Protein AF-A0A930T2M2-F1 (afdb_monomer_lite)

Foldseek 3Di:
DCPPVVVVVCVVPDFPQDWFAFPPPGDTDQKWWFKDQDQDDDTGTHDPVVCVVRVPPGPGIDTDDMDGRGDDD

Secondary structure (DSSP, 8-state):
--HHHHHHHHHHHS-----EE-TTT--EESEEEEEE-STTPPPEEE-HHHHHHHSTT-TT-EEEEEEE-PPP-

Sequence (73 aa):
MYSAFYLIIHLLTSIIMKTAECARCSQLVSLRYRIQWQKNQSWQLVCPQCWQEVAPDNTFYRYGGTWKGKKNK

pLDDT: mean 81.69, std 17.15, range [50.94, 97.19]

Structure (mmCIF, N/CA/C/O backbone):
data_AF-A0A930T2M2-F1
#
_entry.id   AF-A0A930T2M2-F1
#
loop_
_atom_site.group_PDB
_atom_site.id
_atom_site.type_symbol
_atom_site.label_atom_id
_atom_site.label_alt_id
_atom_site.label_comp_id
_atom_site.label_asym_id
_atom_site.label_entity_id
_atom_site.label_seq_id
_atom_site.pdbx_PDB_ins_code
_atom_site.Cartn_x
_atom_site.Cartn_y
_atom_site.Cartn_z
_atom_site.occupancy
_atom_site.B_iso_or_equiv
_atom_site.auth_seq_id
_atom_site.auth_comp_id
_atom_site.auth_asym_id
_atom_site.auth_atom_id
_atom_site.pdbx_PDB_model_num
ATOM 1 N N . MET A 1 1 ? 30.342 17.375 -31.354 1.00 53.00 1 MET A N 1
ATOM 2 C CA . MET A 1 1 ? 28.905 17.461 -31.713 1.00 53.00 1 MET A CA 1
ATOM 3 C C . MET A 1 1 ? 28.103 16.224 -31.259 1.00 53.00 1 MET A C 1
ATOM 5 O O . MET A 1 1 ? 27.194 15.809 -31.957 1.00 53.00 1 MET A O 1
ATOM 9 N N . TYR A 1 2 ? 28.363 15.661 -30.068 1.00 54.47 2 TYR A N 1
ATOM 10 C CA . TYR A 1 2 ? 27.650 14.467 -29.558 1.00 54.47 2 TYR A CA 1
ATOM 11 C C . TYR A 1 2 ? 26.810 14.742 -28.297 1.00 54.47 2 TYR A C 1
ATOM 13 O O . TYR A 1 2 ? 26.502 13.830 -27.542 1.00 54.47 2 TYR A O 1
ATOM 21 N N . SER A 1 3 ? 26.455 16.003 -28.033 1.00 61.91 3 SER A N 1
ATOM 22 C CA . SER A 1 3 ? 25.901 16.391 -26.725 1.00 61.91 3 SER A CA 1
ATOM 23 C C . SER A 1 3 ? 24.396 16.105 -26.583 1.00 61.91 3 SER A C 1
ATOM 25 O O . SER A 1 3 ? 23.948 15.642 -25.541 1.00 61.91 3 SER A O 1
ATOM 27 N N . ALA A 1 4 ? 23.601 16.282 -27.647 1.00 55.66 4 ALA A N 1
ATOM 28 C CA . ALA A 1 4 ? 22.143 16.114 -27.565 1.00 55.66 4 ALA A CA 1
ATOM 29 C C . ALA A 1 4 ? 21.678 14.646 -27.662 1.00 55.66 4 ALA A C 1
ATOM 31 O O . ALA A 1 4 ? 20.736 14.249 -26.982 1.00 55.66 4 ALA A O 1
ATOM 32 N N . PHE A 1 5 ? 22.362 13.814 -28.457 1.00 58.12 5 PHE A N 1
ATOM 33 C CA . PHE A 1 5 ? 22.002 12.398 -28.626 1.00 58.12 5 PHE A CA 1
ATOM 34 C C . PHE A 1 5 ? 22.299 11.558 -27.371 1.00 58.12 5 PHE A C 1
ATOM 36 O O . PHE A 1 5 ? 21.520 10.675 -27.017 1.00 58.12 5 PHE A O 1
ATOM 43 N N . TYR A 1 6 ? 23.381 11.871 -26.647 1.00 57.44 6 TYR A N 1
ATOM 44 C CA . TYR A 1 6 ? 23.737 11.180 -25.402 1.00 57.44 6 TYR A CA 1
ATOM 45 C C . TYR A 1 6 ? 22.751 11.465 -24.259 1.00 57.44 6 TYR A C 1
ATOM 47 O O . TYR A 1 6 ? 22.435 10.558 -23.492 1.00 57.44 6 TYR A O 1
ATOM 55 N N . LEU A 1 7 ? 22.215 12.688 -24.168 1.00 55.47 7 LEU A N 1
ATOM 56 C CA . LEU A 1 7 ? 21.219 13.063 -23.156 1.00 55.47 7 LEU A CA 1
ATOM 57 C C . LEU A 1 7 ? 19.881 12.326 -23.347 1.00 55.47 7 LEU A C 1
ATOM 59 O O . LEU A 1 7 ? 19.256 11.933 -22.365 1.00 55.47 7 LEU A O 1
ATOM 63 N N . ILE A 1 8 ? 19.478 12.060 -24.594 1.00 55.41 8 ILE A N 1
ATOM 64 C CA . ILE A 1 8 ? 18.250 11.311 -24.908 1.00 55.41 8 ILE A CA 1
ATOM 65 C C . ILE A 1 8 ? 18.423 9.811 -24.599 1.00 55.41 8 ILE A C 1
ATOM 67 O O . ILE A 1 8 ? 17.523 9.182 -24.043 1.00 55.41 8 ILE A O 1
ATOM 71 N N . ILE A 1 9 ? 19.603 9.240 -24.868 1.00 53.12 9 ILE A N 1
ATOM 72 C CA . ILE A 1 9 ? 19.905 7.831 -24.560 1.00 53.12 9 ILE A CA 1
ATOM 73 C C . ILE A 1 9 ? 20.076 7.605 -23.043 1.00 53.12 9 ILE A C 1
ATOM 75 O O . ILE A 1 9 ? 19.625 6.581 -22.528 1.00 53.12 9 ILE A O 1
ATOM 79 N N . HIS A 1 10 ? 20.643 8.553 -22.284 1.00 55.09 10 HIS A N 1
ATOM 80 C CA . HIS A 1 10 ? 20.766 8.448 -20.817 1.00 55.09 10 HIS A CA 1
ATOM 81 C C . HIS A 1 10 ? 19.423 8.532 -20.072 1.00 55.09 10 HIS A C 1
ATOM 83 O O . HIS A 1 10 ? 19.279 7.940 -18.995 1.00 55.09 10 HIS A O 1
ATOM 89 N N . LEU A 1 11 ? 18.433 9.216 -20.657 1.00 53.34 11 LEU A N 1
ATOM 90 C CA . LEU A 1 11 ? 17.065 9.273 -20.136 1.00 53.34 11 LEU A CA 1
ATOM 91 C C . LEU A 1 11 ? 16.332 7.925 -20.277 1.00 53.34 11 LEU A C 1
ATOM 93 O O . LEU A 1 11 ? 15.497 7.590 -19.441 1.00 53.34 11 LEU A O 1
ATOM 97 N N . LEU A 1 12 ? 16.680 7.129 -21.298 1.00 50.94 12 LEU A N 1
ATOM 98 C CA . LEU A 1 12 ? 16.068 5.824 -21.583 1.00 50.94 12 LEU A CA 1
ATOM 99 C C . LEU A 1 12 ? 16.840 4.626 -20.992 1.00 50.94 12 LEU A C 1
ATOM 101 O O . LEU A 1 12 ? 16.270 3.547 -20.849 1.00 50.94 12 LEU A O 1
ATOM 105 N N . THR A 1 13 ? 18.112 4.787 -20.608 1.00 52.88 13 THR A N 1
ATOM 106 C CA . THR A 1 13 ? 18.976 3.672 -20.155 1.00 52.88 13 THR A CA 1
ATOM 107 C C . THR A 1 13 ? 19.081 3.488 -18.636 1.00 52.88 13 THR A C 1
ATOM 109 O O . THR A 1 13 ? 19.641 2.486 -18.189 1.00 52.88 13 THR A O 1
ATOM 112 N N . SER A 1 14 ? 18.535 4.384 -17.807 1.00 55.25 14 SER A N 1
ATOM 113 C CA . SER A 1 14 ? 18.892 4.394 -16.375 1.00 55.25 14 SER A CA 1
ATOM 114 C C . SER A 1 14 ? 17.940 3.673 -15.414 1.00 55.25 14 SER A C 1
ATOM 116 O O . SER A 1 14 ? 18.358 3.393 -14.292 1.00 55.25 14 SER A O 1
ATOM 118 N N . ILE A 1 15 ? 16.695 3.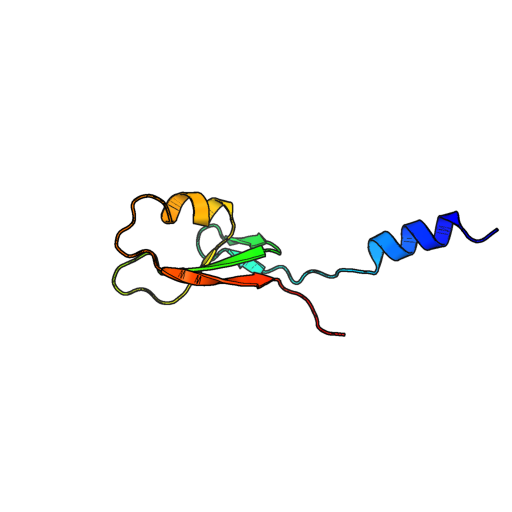326 -15.767 1.00 56.56 15 ILE A N 1
ATOM 119 C CA . ILE A 1 15 ? 15.817 2.623 -14.809 1.00 56.56 15 ILE A CA 1
ATOM 120 C C . ILE A 1 15 ? 14.831 1.682 -15.516 1.00 56.56 15 ILE A C 1
ATOM 122 O O . ILE A 1 15 ? 13.665 2.013 -15.712 1.00 56.56 15 ILE A O 1
ATOM 126 N N . ILE A 1 16 ? 15.254 0.452 -15.827 1.00 60.84 16 ILE A N 1
ATOM 127 C CA . ILE A 1 16 ? 14.292 -0.645 -16.024 1.00 60.84 16 ILE A CA 1
ATOM 128 C C . ILE A 1 16 ? 13.691 -0.955 -14.642 1.00 60.84 16 ILE A C 1
ATOM 130 O O . ILE A 1 16 ? 14.220 -1.778 -13.893 1.00 60.84 16 ILE A O 1
ATOM 134 N N . MET A 1 17 ? 12.629 -0.238 -14.258 1.00 66.06 17 MET A N 1
ATOM 135 C CA . MET A 1 17 ? 11.874 -0.517 -13.035 1.00 66.06 17 MET A CA 1
ATOM 136 C C . MET A 1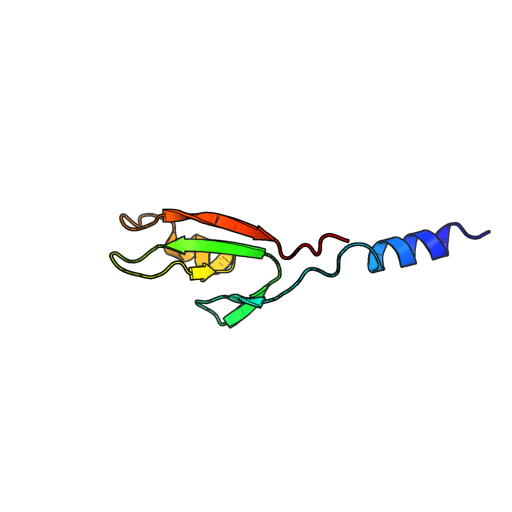 17 ? 11.125 -1.834 -13.218 1.00 66.06 17 MET A C 1
ATOM 138 O O . MET A 1 17 ? 10.302 -1.956 -14.123 1.00 66.06 17 MET A O 1
ATOM 142 N N . LYS A 1 18 ? 11.382 -2.821 -12.355 1.00 81.31 18 LYS A N 1
ATOM 143 C CA . LYS A 1 18 ? 10.604 -4.062 -12.359 1.00 81.31 18 LYS A CA 1
ATOM 144 C C . LYS A 1 18 ? 9.170 -3.741 -11.934 1.00 81.31 18 LYS A C 1
ATOM 146 O O . LYS A 1 18 ? 8.935 -3.402 -10.773 1.00 81.31 18 LYS A O 1
ATOM 151 N N . THR A 1 19 ? 8.235 -3.842 -12.873 1.00 89.62 19 THR A N 1
ATOM 152 C CA . THR A 1 19 ? 6.798 -3.786 -12.602 1.00 89.62 19 THR A CA 1
ATOM 153 C C . THR A 1 19 ? 6.300 -5.151 -12.141 1.00 89.62 19 THR A 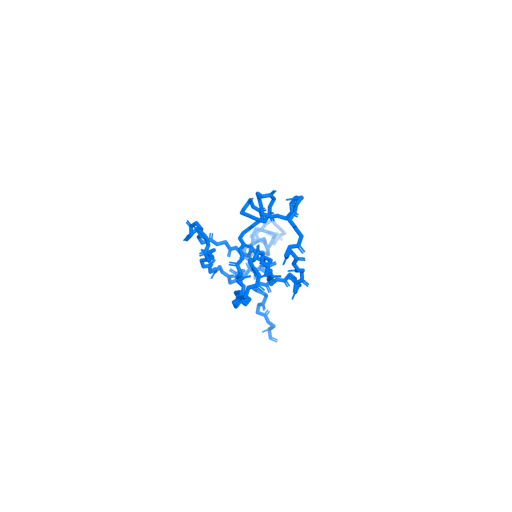C 1
ATOM 155 O O . THR A 1 19 ? 6.879 -6.192 -12.462 1.00 89.62 19 THR A O 1
ATOM 158 N N . ALA A 1 20 ? 5.253 -5.146 -11.326 1.00 91.94 20 ALA A N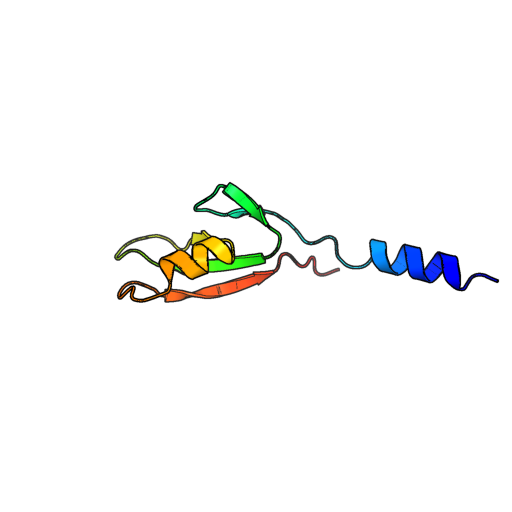 1
ATOM 159 C CA . ALA A 1 20 ? 4.532 -6.342 -10.915 1.00 91.94 20 ALA A CA 1
ATOM 160 C C . ALA A 1 20 ? 3.127 -5.957 -10.440 1.00 91.94 20 ALA A C 1
ATOM 162 O O . ALA A 1 20 ? 2.867 -4.795 -10.122 1.00 91.94 20 ALA A O 1
ATOM 163 N N . GLU A 1 21 ? 2.227 -6.934 -10.401 1.00 95.81 21 GLU A N 1
ATOM 164 C CA . GLU A 1 21 ? 0.815 -6.694 -10.115 1.00 95.81 21 GLU A CA 1
ATOM 165 C C . GLU A 1 21 ? 0.583 -6.262 -8.660 1.00 95.81 21 GLU A C 1
ATOM 167 O O . GLU A 1 21 ? 1.257 -6.707 -7.718 1.00 95.81 21 GLU A O 1
ATOM 172 N N . CYS A 1 22 ? -0.376 -5.358 -8.481 1.00 95.62 22 CYS A N 1
ATOM 173 C CA . CYS A 1 22 ? -0.981 -5.050 -7.196 1.00 95.62 22 CYS A CA 1
ATOM 174 C C . CYS A 1 22 ? -1.845 -6.229 -6.735 1.00 95.62 22 CYS A C 1
ATOM 176 O O . CYS A 1 22 ? -2.719 -6.671 -7.471 1.00 95.62 22 CYS A O 1
ATOM 178 N N . ALA A 1 23 ? -1.685 -6.671 -5.488 1.00 95.88 23 ALA A N 1
ATOM 179 C CA . ALA A 1 23 ? -2.459 -7.785 -4.938 1.00 95.88 23 ALA A CA 1
ATOM 180 C C . ALA A 1 23 ? -3.977 -7.519 -4.822 1.00 95.88 23 ALA A C 1
ATOM 182 O O . ALA A 1 23 ? -4.734 -8.464 -4.630 1.00 95.88 23 ALA A O 1
ATOM 183 N N . ARG A 1 24 ? -4.427 -6.254 -4.907 1.00 95.00 24 ARG A N 1
ATOM 184 C CA . ARG A 1 24 ? -5.841 -5.866 -4.733 1.00 95.00 24 ARG A CA 1
ATOM 185 C C . ARG A 1 24 ? -6.553 -5.493 -6.035 1.00 95.00 24 ARG A C 1
ATOM 187 O O . ARG A 1 24 ? -7.716 -5.836 -6.190 1.00 95.00 24 ARG A O 1
ATOM 194 N N . CYS A 1 25 ? -5.884 -4.787 -6.947 1.00 96.62 25 CYS A N 1
ATOM 195 C CA . CYS A 1 25 ? -6.485 -4.324 -8.208 1.00 96.62 25 CYS A CA 1
ATOM 196 C C . CYS A 1 25 ? -5.837 -4.918 -9.468 1.00 96.62 25 CYS A C 1
ATOM 198 O O . CYS A 1 25 ? -6.189 -4.519 -10.576 1.00 96.62 25 CYS A O 1
ATOM 200 N N . SER A 1 26 ? -4.845 -5.801 -9.308 1.00 97.12 26 SER A N 1
ATOM 201 C CA . SER A 1 26 ? -4.099 -6.464 -10.389 1.00 97.12 26 SER A CA 1
ATOM 202 C C . SER A 1 26 ? -3.389 -5.533 -11.382 1.00 97.12 26 SER A C 1
ATOM 204 O O . SER A 1 26 ? -2.821 -5.990 -12.366 1.00 97.12 26 SER A O 1
ATOM 206 N N . GLN A 1 27 ? -3.341 -4.223 -11.119 1.00 95.56 27 GLN A N 1
ATOM 207 C CA . GLN A 1 27 ? -2.618 -3.270 -11.961 1.00 95.56 27 GLN A CA 1
ATOM 208 C C . GLN A 1 27 ? -1.106 -3.496 -11.871 1.00 95.56 27 GLN A C 1
ATOM 210 O O . GLN A 1 27 ? -0.554 -3.621 -10.772 1.00 95.56 27 GLN A O 1
ATOM 215 N N . LEU A 1 28 ? -0.425 -3.500 -13.020 1.00 93.62 28 LEU A N 1
ATOM 216 C CA . LEU A 1 28 ? 1.034 -3.551 -13.094 1.00 93.62 28 LEU A CA 1
ATOM 217 C C . LEU A 1 28 ? 1.628 -2.210 -12.661 1.00 93.62 28 LEU A C 1
ATOM 219 O O . LEU A 1 28 ? 1.451 -1.192 -13.325 1.00 93.62 28 LEU A O 1
ATOM 223 N N . VAL A 1 29 ? 2.375 -2.213 -11.558 1.00 92.12 29 VAL A N 1
ATO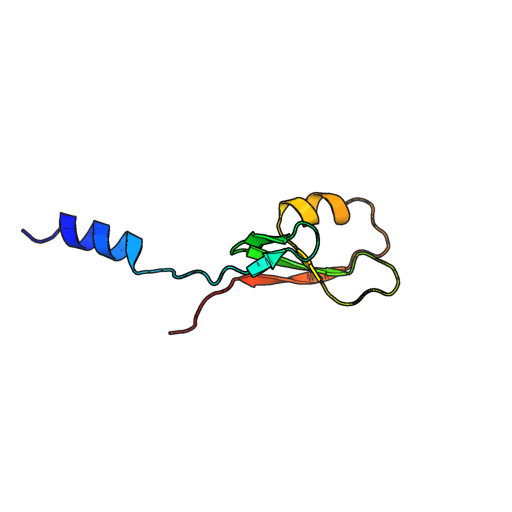M 224 C CA . VAL A 1 29 ? 2.981 -1.002 -10.988 1.00 92.12 29 VAL A CA 1
ATOM 225 C C . VAL A 1 29 ? 4.445 -1.232 -10.619 1.00 92.12 29 VAL A C 1
ATOM 227 O O . VAL A 1 29 ? 4.858 -2.338 -10.267 1.00 92.12 29 VAL A O 1
ATOM 230 N N . SER A 1 30 ? 5.255 -0.177 -10.696 1.00 90.19 30 SER A N 1
ATOM 231 C CA . SER A 1 30 ? 6.679 -0.195 -10.319 1.00 90.19 30 SER A CA 1
ATOM 232 C C . SER A 1 30 ? 6.919 0.053 -8.824 1.00 90.19 30 SER A C 1
ATOM 234 O O . SER A 1 30 ? 7.979 -0.294 -8.295 1.00 90.19 30 SER A O 1
ATOM 236 N N . LEU A 1 31 ? 5.931 0.639 -8.143 1.00 90.81 31 LEU A N 1
ATOM 237 C CA . LEU A 1 31 ? 5.946 0.965 -6.722 1.00 90.81 31 LEU A CA 1
ATOM 238 C C . LEU A 1 31 ? 4.818 0.217 -6.016 1.00 90.81 31 LEU A C 1
ATOM 240 O O . LEU A 1 31 ? 3.652 0.354 -6.386 1.00 90.81 31 LEU A O 1
ATOM 244 N N . ARG A 1 32 ? 5.164 -0.548 -4.980 1.00 94.81 32 ARG A N 1
ATOM 245 C CA . ARG A 1 32 ? 4.186 -1.220 -4.120 1.00 94.81 32 ARG A CA 1
ATOM 246 C C . ARG A 1 32 ? 4.564 -1.069 -2.655 1.00 94.81 32 ARG A C 1
ATOM 248 O O . ARG A 1 32 ? 5.746 -1.082 -2.311 1.00 94.81 32 ARG A O 1
ATOM 255 N N . TYR A 1 33 ? 3.564 -0.971 -1.796 1.00 96.06 33 TYR A N 1
ATOM 256 C CA . TYR A 1 33 ? 3.721 -1.005 -0.350 1.00 96.06 33 TYR A CA 1
ATOM 257 C C . TYR A 1 33 ? 3.405 -2.402 0.157 1.00 96.06 33 TYR A C 1
ATO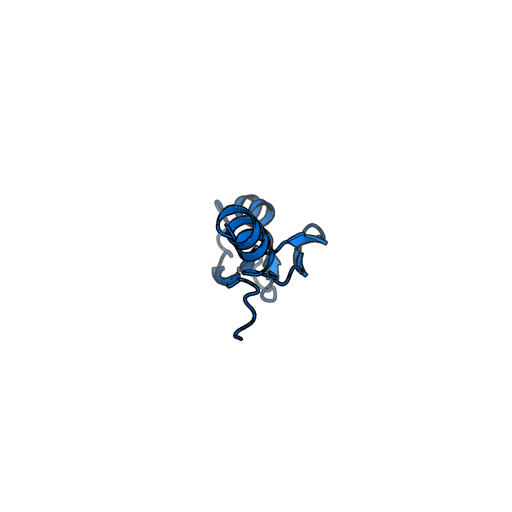M 259 O O . TYR A 1 33 ? 2.395 -2.996 -0.223 1.00 96.06 33 TYR A O 1
ATOM 267 N N . ARG A 1 34 ? 4.282 -2.932 1.008 1.00 96.38 34 ARG A N 1
ATOM 268 C CA . ARG A 1 34 ? 4.032 -4.174 1.726 1.00 96.38 34 ARG A CA 1
ATOM 269 C C . ARG A 1 34 ? 3.196 -3.837 2.951 1.00 96.38 34 ARG A C 1
ATOM 271 O O . ARG A 1 34 ? 3.664 -3.098 3.810 1.00 96.38 34 ARG A O 1
ATOM 278 N N . ILE A 1 35 ? 1.983 -4.363 3.032 1.00 95.69 35 ILE A N 1
ATOM 279 C CA . ILE A 1 35 ? 1.038 -4.054 4.109 1.00 95.69 35 ILE A CA 1
ATOM 280 C C . ILE A 1 35 ? 0.363 -5.323 4.636 1.00 95.69 35 ILE A C 1
ATOM 282 O O . ILE A 1 35 ? 0.248 -6.322 3.925 1.00 95.69 35 ILE A O 1
ATOM 286 N N . GLN A 1 36 ? -0.103 -5.269 5.878 1.00 96.00 36 GLN A N 1
ATOM 287 C CA . GLN A 1 36 ? -1.200 -6.094 6.384 1.00 96.00 36 GLN A CA 1
ATOM 288 C C . GLN A 1 36 ? -2.332 -5.143 6.743 1.00 96.00 36 GLN A C 1
ATOM 290 O O . GLN A 1 36 ? -2.077 -4.073 7.279 1.00 96.00 36 GLN A O 1
ATOM 295 N N . TRP A 1 37 ? -3.566 -5.497 6.416 1.00 93.25 37 TRP A N 1
ATOM 296 C CA . TRP A 1 37 ? -4.717 -4.621 6.658 1.00 93.25 37 TRP A CA 1
ATOM 297 C C . TRP A 1 37 ? -5.968 -5.396 7.089 1.00 93.25 37 TRP A C 1
ATOM 299 O O . TRP A 1 37 ? -7.027 -4.811 7.284 1.00 93.25 37 TRP A O 1
ATOM 309 N N . GLN A 1 38 ? -5.844 -6.712 7.274 1.00 89.75 38 GLN A N 1
ATOM 310 C CA . GLN A 1 38 ? -6.877 -7.572 7.844 1.00 89.75 38 GLN A CA 1
ATOM 311 C C . GLN A 1 38 ? -6.285 -8.369 9.009 1.00 89.75 38 GLN A C 1
ATOM 313 O O . GLN A 1 38 ? -5.109 -8.736 8.975 1.00 89.75 38 GLN A O 1
ATOM 318 N N . LYS A 1 39 ? -7.117 -8.675 10.014 1.00 81.19 39 LYS A N 1
ATOM 319 C CA . LYS A 1 39 ? -6.730 -9.224 11.328 1.00 81.19 39 LYS A CA 1
ATOM 320 C C . LYS A 1 39 ? -5.761 -10.419 11.283 1.00 81.19 39 LYS A C 1
ATOM 322 O O . LYS A 1 39 ? -4.873 -10.480 12.123 1.00 81.19 39 LYS A O 1
ATOM 327 N N . ASN A 1 40 ? -5.898 -11.318 10.303 1.00 78.69 40 ASN A N 1
ATOM 328 C CA . ASN A 1 40 ? -5.097 -12.546 10.175 1.00 78.69 40 ASN A CA 1
ATOM 329 C C . ASN A 1 40 ? -4.538 -12.773 8.752 1.00 78.69 40 ASN A C 1
ATOM 331 O O . ASN A 1 40 ? -4.307 -13.915 8.360 1.00 78.69 40 ASN A O 1
ATOM 335 N N . GLN A 1 41 ? -4.360 -11.726 7.939 1.00 81.88 41 GLN A N 1
ATOM 336 C CA . GLN A 1 41 ? -3.876 -11.914 6.566 1.00 81.88 41 GLN A CA 1
ATOM 337 C C . GLN A 1 41 ? -2.351 -11.934 6.432 1.00 81.88 41 GLN A C 1
ATOM 339 O O . GLN A 1 41 ? -1.596 -11.314 7.189 1.00 81.88 41 GLN A O 1
ATOM 344 N N . SER A 1 42 ? -1.907 -12.633 5.390 1.00 90.50 42 SER A N 1
ATOM 345 C CA . SER A 1 42 ? -0.546 -12.568 4.878 1.00 90.50 42 SER A CA 1
ATOM 346 C C . SER A 1 42 ? -0.181 -11.146 4.439 1.00 90.50 42 SER A C 1
ATOM 348 O O . SER A 1 42 ? -1.032 -10.301 4.164 1.00 90.50 42 SER A O 1
ATOM 350 N N . TRP A 1 43 ? 1.121 -10.870 4.383 1.00 94.12 43 TRP A N 1
ATOM 351 C CA . TRP A 1 43 ? 1.625 -9.621 3.821 1.00 94.12 43 TRP A CA 1
ATOM 352 C C . TRP A 1 43 ? 1.249 -9.508 2.344 1.00 94.12 43 TRP A C 1
ATOM 354 O O . TRP A 1 43 ? 1.553 -10.403 1.558 1.00 94.12 43 TRP A O 1
ATOM 364 N N . GLN A 1 44 ? 0.660 -8.378 1.962 1.00 95.00 44 GLN A N 1
ATOM 365 C CA . GLN A 1 44 ? 0.273 -8.082 0.586 1.00 95.00 44 GLN A CA 1
ATOM 366 C C . GLN A 1 44 ? 1.085 -6.916 0.032 1.00 95.00 44 GLN A C 1
ATOM 368 O O . GLN A 1 44 ? 1.439 -5.991 0.759 1.00 95.00 44 GLN A O 1
ATOM 373 N N . LEU A 1 45 ? 1.377 -6.958 -1.268 1.00 95.38 45 LEU A N 1
ATOM 374 C CA . LEU A 1 45 ? 2.010 -5.862 -1.998 1.00 95.38 45 LEU A CA 1
ATOM 375 C C . LEU A 1 45 ? 0.942 -5.117 -2.797 1.00 95.38 45 LEU A C 1
ATOM 377 O O . LEU A 1 45 ? 0.425 -5.649 -3.779 1.00 95.38 45 LEU A O 1
ATOM 381 N N . VAL A 1 46 ? 0.625 -3.888 -2.397 1.00 96.19 46 VAL A N 1
ATOM 382 C CA . VAL A 1 46 ? -0.426 -3.076 -3.032 1.00 96.19 46 VAL A CA 1
ATOM 383 C C . VAL A 1 46 ? 0.138 -1.803 -3.654 1.00 96.19 46 VAL A C 1
ATOM 385 O O . VAL A 1 46 ? 1.168 -1.295 -3.214 1.00 96.19 46 VAL A O 1
ATOM 388 N N . CYS A 1 47 ? -0.519 -1.280 -4.688 1.00 96.44 47 CYS A N 1
ATOM 389 C CA . CYS A 1 47 ? -0.164 0.008 -5.283 1.00 96.44 47 CYS A CA 1
ATOM 390 C C . CYS A 1 47 ? -0.502 1.185 -4.337 1.00 96.44 47 CYS A C 1
ATOM 392 O O . CYS A 1 47 ? -1.260 1.004 -3.379 1.00 96.44 47 CYS A O 1
ATOM 394 N N . PRO A 1 48 ? 0.013 2.402 -4.604 1.00 96.19 48 PRO A N 1
ATOM 395 C CA . PRO A 1 48 ? -0.268 3.573 -3.773 1.00 96.19 48 PRO A CA 1
ATOM 396 C C . PRO A 1 48 ? -1.751 3.917 -3.627 1.00 96.19 48 PRO A C 1
ATOM 398 O O . PRO A 1 48 ? -2.181 4.242 -2.526 1.00 96.19 48 PRO A O 1
ATOM 401 N N . GLN A 1 49 ? -2.538 3.778 -4.695 1.00 97.19 49 GLN A N 1
ATOM 402 C CA . GLN A 1 49 ? -3.980 4.028 -4.647 1.00 97.19 49 GLN A CA 1
ATOM 403 C C . GLN A 1 49 ? -4.680 3.055 -3.689 1.00 97.19 49 GLN A C 1
ATOM 405 O O . GLN A 1 49 ? -5.358 3.468 -2.755 1.00 97.19 49 GLN A O 1
ATOM 410 N N . CYS A 1 50 ? -4.439 1.749 -3.849 1.00 96.44 50 CYS A N 1
ATOM 411 C CA . CYS A 1 50 ? -5.025 0.750 -2.959 1.00 96.44 50 CYS A CA 1
ATOM 412 C C . CYS A 1 50 ? -4.560 0.905 -1.510 1.00 96.44 50 CYS A C 1
ATOM 414 O O . CYS A 1 50 ? -5.306 0.529 -0.614 1.00 96.44 50 CYS A O 1
ATOM 416 N N . TRP A 1 51 ? -3.350 1.422 -1.281 1.00 96.38 51 TRP A N 1
ATOM 417 C CA . TRP A 1 51 ? -2.846 1.736 0.053 1.00 96.38 51 TRP A CA 1
ATOM 418 C C . TRP A 1 51 ? -3.611 2.893 0.707 1.00 96.38 51 TRP A C 1
ATOM 420 O O . TRP A 1 51 ? -4.019 2.766 1.859 1.00 96.38 51 TRP A O 1
ATOM 430 N N . GLN A 1 52 ? -3.861 3.977 -0.031 1.00 96.06 52 GLN A N 1
ATOM 431 C CA . GLN A 1 52 ? -4.637 5.125 0.455 1.00 96.06 52 GLN A CA 1
ATOM 432 C C . GLN A 1 52 ? -6.071 4.752 0.838 1.00 96.06 52 GLN A C 1
ATOM 434 O O . GLN A 1 52 ? -6.640 5.371 1.725 1.00 96.06 52 GLN A O 1
ATOM 439 N N . GLU A 1 53 ? -6.638 3.724 0.213 1.00 95.06 53 GLU A N 1
ATOM 440 C CA . GLU A 1 53 ? -7.980 3.237 0.540 1.00 95.06 53 GLU A CA 1
ATOM 441 C C . GLU A 1 53 ? -8.034 2.345 1.795 1.00 95.06 53 GLU A C 1
ATOM 443 O O . GLU A 1 53 ? -9.090 2.236 2.407 1.00 95.06 53 GLU A O 1
ATOM 448 N N . VAL A 1 54 ? -6.941 1.663 2.166 1.00 93.00 54 VAL A N 1
ATOM 449 C CA . VAL A 1 54 ? -6.952 0.627 3.232 1.00 93.00 54 VAL A CA 1
ATOM 450 C C . VAL A 1 54 ? -6.223 1.032 4.508 1.00 93.00 54 VAL A C 1
ATOM 452 O O . VAL A 1 54 ? -6.400 0.378 5.536 1.00 93.00 54 VAL A O 1
ATOM 455 N N . ALA A 1 55 ? -5.346 2.033 4.427 1.00 92.25 55 ALA A N 1
ATOM 456 C CA . ALA A 1 55 ? -4.546 2.499 5.553 1.00 92.25 55 ALA A CA 1
ATOM 457 C C . ALA A 1 55 ? -5.309 3.412 6.530 1.00 92.25 55 ALA A C 1
ATOM 459 O O . ALA A 1 55 ? -5.096 3.251 7.733 1.00 92.25 55 ALA A O 1
ATOM 460 N N . PRO A 1 56 ? -6.169 4.348 6.078 1.00 94.31 56 PRO A N 1
ATOM 461 C CA . PRO A 1 56 ? -6.926 5.200 6.992 1.00 94.31 56 PRO A CA 1
ATOM 462 C C . PRO A 1 56 ? -7.874 4.387 7.882 1.00 94.31 56 PRO A C 1
ATOM 464 O O . PRO A 1 56 ? -8.479 3.421 7.422 1.00 94.31 56 PRO A O 1
ATOM 467 N N . ASP A 1 57 ? -7.977 4.778 9.156 1.00 90.88 57 ASP A N 1
ATOM 468 C CA . ASP A 1 57 ? -8.938 4.271 10.153 1.00 90.88 57 ASP A CA 1
ATOM 469 C C . ASP A 1 57 ? -8.992 2.741 10.342 1.00 90.88 57 ASP A C 1
ATOM 471 O O . ASP A 1 57 ? -9.955 2.189 10.878 1.00 90.88 57 ASP A O 1
ATOM 475 N N . ASN A 1 58 ? -7.932 2.029 9.951 1.00 90.31 58 ASN A N 1
ATOM 476 C CA . ASN A 1 58 ? -7.873 0.575 10.032 1.00 90.31 58 ASN A CA 1
ATOM 477 C C . ASN A 1 58 ? -7.015 0.104 11.216 1.00 90.31 58 ASN A C 1
ATOM 479 O O . ASN A 1 58 ? -5.786 0.152 11.187 1.00 90.31 58 ASN A O 1
ATOM 483 N N . THR A 1 59 ? -7.669 -0.433 12.247 1.00 92.69 59 THR A N 1
ATOM 484 C CA . THR A 1 59 ? -7.029 -0.939 13.478 1.00 92.69 59 THR A CA 1
ATOM 485 C C . THR A 1 59 ? -6.120 -2.151 13.261 1.00 92.69 59 THR A C 1
ATOM 487 O O . THR A 1 59 ? -5.255 -2.433 14.090 1.00 92.69 59 THR A O 1
ATOM 490 N N . PHE A 1 60 ? -6.287 -2.869 12.150 1.00 92.62 60 PHE A N 1
ATOM 491 C CA . PHE A 1 60 ? -5.456 -4.016 11.785 1.00 92.62 60 PHE A CA 1
ATOM 492 C C . PHE A 1 60 ? -4.312 -3.643 10.842 1.00 92.62 60 PHE A C 1
ATOM 494 O O . PHE A 1 60 ? -3.532 -4.517 10.454 1.00 92.62 60 PHE A O 1
ATOM 501 N N . TYR A 1 61 ? -4.208 -2.370 10.454 1.00 94.19 61 TYR A N 1
ATOM 502 C CA . TYR A 1 61 ? -3.207 -1.928 9.504 1.00 94.19 61 TYR A CA 1
ATOM 503 C C . TYR A 1 61 ? -1.789 -2.011 10.080 1.00 94.19 61 TYR A C 1
ATOM 505 O O . TYR A 1 61 ? -1.497 -1.552 11.184 1.00 94.19 61 TYR A O 1
ATOM 513 N N . ARG A 1 62 ? -0.878 -2.584 9.292 1.00 94.69 62 ARG A N 1
ATOM 514 C CA . ARG A 1 62 ? 0.558 -2.642 9.566 1.00 94.69 62 ARG A CA 1
ATOM 515 C C . ARG A 1 62 ? 1.336 -2.376 8.290 1.00 94.69 62 ARG A C 1
ATOM 517 O O . ARG A 1 62 ? 1.097 -3.002 7.255 1.00 94.69 62 ARG A O 1
ATOM 524 N N . TYR A 1 63 ? 2.318 -1.489 8.386 1.00 95.19 63 TYR A N 1
ATOM 525 C CA . TYR A 1 63 ? 3.234 -1.180 7.296 1.00 95.19 63 TYR A CA 1
ATOM 526 C C . TYR A 1 63 ? 4.487 -2.064 7.361 1.00 95.19 63 TYR A C 1
ATOM 528 O O . TYR A 1 63 ? 5.109 -2.201 8.410 1.00 95.19 63 TYR A O 1
ATOM 536 N N . GLY A 1 64 ? 4.862 -2.656 6.228 1.00 94.50 64 GLY A N 1
ATOM 537 C CA . GLY A 1 64 ? 5.971 -3.606 6.083 1.00 94.50 64 GLY A CA 1
ATOM 538 C C . GLY A 1 64 ? 7.055 -3.154 5.103 1.00 94.50 64 GLY A C 1
ATOM 539 O O . GLY A 1 64 ? 7.875 -3.973 4.685 1.00 94.50 64 GLY A O 1
ATOM 540 N N . GLY A 1 65 ? 7.048 -1.878 4.706 1.00 93.56 65 GLY A N 1
ATOM 541 C CA . GLY A 1 65 ? 8.067 -1.275 3.849 1.00 93.56 65 GLY A CA 1
ATOM 542 C C . GLY A 1 65 ? 7.626 -1.015 2.407 1.00 93.56 65 GLY A C 1
ATOM 543 O O . GLY A 1 65 ? 6.571 -1.448 1.940 1.00 93.56 65 GLY A O 1
ATOM 544 N N . THR A 1 66 ? 8.470 -0.277 1.685 1.00 92.75 66 THR A N 1
ATOM 545 C CA . THR A 1 66 ? 8.266 0.035 0.268 1.00 92.75 66 THR A CA 1
ATOM 546 C C . THR A 1 66 ? 9.071 -0.925 -0.594 1.00 92.75 66 THR A C 1
ATOM 548 O O . THR A 1 66 ? 10.285 -1.039 -0.439 1.00 92.75 66 THR A O 1
ATOM 551 N N . TRP A 1 67 ? 8.417 -1.561 -1.559 1.00 85.00 67 TRP A N 1
ATOM 552 C CA . TRP A 1 67 ? 9.076 -2.379 -2.564 1.00 85.00 67 TRP A CA 1
ATOM 553 C C . TRP A 1 67 ? 9.278 -1.550 -3.835 1.00 85.00 67 TRP A C 1
ATOM 555 O O . TRP A 1 67 ? 8.326 -1.242 -4.554 1.00 85.00 67 TRP A O 1
ATOM 565 N N . LYS A 1 68 ? 10.533 -1.164 -4.093 1.00 71.62 68 LYS A N 1
ATOM 566 C CA . LYS A 1 68 ? 10.963 -0.521 -5.341 1.00 71.62 68 LYS A CA 1
ATOM 567 C C . LYS A 1 68 ? 11.736 -1.561 -6.135 1.00 71.62 68 LYS A C 1
ATOM 569 O O . LYS A 1 68 ? 12.781 -2.017 -5.681 1.00 71.62 68 LYS A O 1
ATOM 574 N N . GLY A 1 69 ? 11.218 -1.956 -7.295 1.00 63.72 69 GLY A N 1
ATOM 575 C CA . GLY A 1 69 ? 11.827 -2.965 -8.163 1.00 63.72 69 GLY A CA 1
ATOM 576 C C . GLY A 1 69 ? 13.108 -2.478 -8.847 1.00 63.72 69 GLY A C 1
ATOM 577 O O . GLY A 1 69 ? 13.165 -2.446 -10.074 1.00 63.72 69 GLY A O 1
ATOM 578 N N . LYS A 1 70 ? 14.118 -2.053 -8.083 1.00 60.50 70 LYS A N 1
ATOM 579 C CA . LYS A 1 70 ? 15.426 -1.669 -8.616 1.00 60.50 70 LYS A CA 1
ATOM 580 C C . LYS A 1 70 ? 16.238 -2.941 -8.853 1.00 60.50 70 LYS A C 1
ATOM 582 O O . LYS A 1 70 ? 16.413 -3.739 -7.936 1.00 60.50 70 LYS A O 1
ATOM 587 N N . LYS A 1 71 ? 16.730 -3.135 -10.076 1.00 56.00 71 LYS A N 1
ATOM 588 C CA . LYS A 1 71 ? 17.810 -4.095 -10.318 1.00 56.00 71 LYS A CA 1
ATOM 589 C C . LYS A 1 71 ? 19.091 -3.473 -9.758 1.00 56.00 71 LYS A C 1
ATOM 591 O O . LYS A 1 71 ? 19.446 -2.373 -10.179 1.00 56.00 71 LYS A O 1
ATOM 596 N N . ASN A 1 72 ? 19.746 -4.136 -8.806 1.00 55.44 72 ASN A N 1
ATOM 597 C CA . ASN A 1 72 ? 21.161 -3.858 -8.570 1.00 55.44 72 ASN A CA 1
ATOM 598 C C . ASN A 1 72 ? 21.914 -4.337 -9.816 1.00 55.44 72 ASN A C 1
ATOM 600 O O . ASN A 1 72 ? 21.613 -5.416 -10.332 1.00 55.44 72 ASN A O 1
ATOM 604 N N . LYS A 1 73 ? 22.758 -3.455 -10.348 1.00 54.47 73 LYS A N 1
ATOM 605 C CA . LYS A 1 73 ? 23.593 -3.704 -11.520 1.00 54.47 73 LYS A CA 1
ATOM 606 C C . LYS A 1 73 ? 24.756 -4.605 -11.134 1.00 54.47 73 LYS A C 1
ATOM 608 O O . LYS A 1 73 ? 25.240 -4.430 -9.994 1.00 54.47 73 LYS A O 1
#

Radius of gyration: 17.14 Å; chains: 1; bounding box: 38×30×45 Å